Protein AF-A0A4R2QZZ0-F1 (afdb_monomer_lite)

Secondary structure (DSSP, 8-state):
--HHHHHHHHHHHHHHHHHHHHHHHHHHHHHTSGGGHHHHHHHHHHHHHHHHHHHHHHHHHHHHHHHHHTTS-TT-S-------------

Foldseek 3Di:
DCPVVLVVLVVLLVVLQVLLVVLQVVLVVQVVPPVRNVVSVVSNVSSVVSVVSNVVSVVVVVVVVVVVVVVPDPPDDDDDDPDPDDDDDD

Radius of gyration: 23.45 Å; chains: 1; bounding box: 46×38×68 Å

Structure (mmCIF, N/CA/C/O backbone):
data_AF-A0A4R2QZZ0-F1
#
_entry.id   AF-A0A4R2QZZ0-F1
#
loop_
_atom_site.group_PDB
_atom_site.id
_atom_site.type_symbol
_atom_site.label_atom_id
_atom_site.label_alt_id
_atom_site.label_comp_id
_atom_site.label_asym_id
_atom_site.label_entity_id
_atom_site.label_seq_id
_atom_site.pdbx_PDB_ins_code
_atom_site.Cartn_x
_atom_site.Cartn_y
_atom_site.Cartn_z
_atom_site.occupancy
_atom_site.B_iso_or_equiv
_atom_site.auth_seq_id
_atom_site.auth_comp_id
_atom_site.auth_asym_id
_atom_site.auth_atom_id
_atom_site.pdbx_PDB_model_num
ATOM 1 N N . MET A 1 1 ? 16.493 -2.964 -20.606 1.00 55.41 1 MET A N 1
ATOM 2 C CA . MET A 1 1 ? 16.646 -2.344 -19.269 1.00 55.41 1 MET A CA 1
ATOM 3 C C . MET A 1 1 ? 15.326 -2.261 -18.472 1.00 55.41 1 MET A C 1
ATOM 5 O O . MET A 1 1 ? 15.335 -1.709 -17.387 1.00 55.41 1 MET A O 1
ATOM 9 N N . ASN A 1 2 ? 14.207 -2.841 -18.946 1.00 69.12 2 ASN A N 1
ATOM 10 C CA . ASN A 1 2 ? 12.873 -2.645 -18.345 1.00 69.12 2 ASN A CA 1
ATOM 11 C C . ASN A 1 2 ? 12.376 -3.805 -17.446 1.00 69.12 2 ASN A C 1
ATOM 13 O O . ASN A 1 2 ? 11.354 -3.660 -16.792 1.00 69.12 2 ASN A O 1
ATOM 17 N N . GLN A 1 3 ? 13.063 -4.958 -17.395 1.00 82.75 3 GLN A N 1
ATOM 18 C CA . GLN A 1 3 ? 12.573 -6.115 -16.621 1.00 82.75 3 GLN A CA 1
ATOM 19 C C . GLN A 1 3 ? 12.711 -5.943 -15.104 1.00 82.75 3 GLN A C 1
ATOM 21 O O . GLN A 1 3 ? 11.751 -6.220 -14.395 1.00 82.75 3 GLN A O 1
ATOM 26 N N . GLN A 1 4 ? 13.855 -5.454 -14.611 1.00 89.88 4 GLN A N 1
ATOM 27 C CA . GLN A 1 4 ? 14.049 -5.229 -13.172 1.00 89.88 4 GLN A CA 1
ATOM 28 C C . GLN A 1 4 ? 13.041 -4.206 -12.635 1.00 89.88 4 GLN A C 1
ATOM 30 O O . GLN A 1 4 ? 12.357 -4.469 -11.658 1.00 89.88 4 GLN A O 1
ATOM 35 N N . LEU A 1 5 ? 12.861 -3.090 -13.348 1.00 87.81 5 LEU A N 1
ATOM 36 C CA . LEU A 1 5 ? 11.893 -2.056 -12.979 1.00 87.81 5 LEU A CA 1
ATOM 37 C C . LEU A 1 5 ? 10.453 -2.592 -12.910 1.00 87.81 5 LEU A C 1
ATOM 39 O O . LEU A 1 5 ? 9.705 -2.231 -12.008 1.00 87.81 5 LEU A O 1
ATOM 43 N N . MET A 1 6 ? 10.060 -3.470 -13.839 1.00 89.81 6 MET A N 1
ATOM 44 C CA . MET A 1 6 ? 8.739 -4.107 -13.815 1.00 89.81 6 MET A CA 1
ATOM 45 C C . MET A 1 6 ? 8.579 -5.058 -12.622 1.00 89.81 6 MET A C 1
ATOM 47 O O . MET A 1 6 ? 7.523 -5.064 -11.993 1.00 89.81 6 MET A O 1
ATOM 51 N N . GLN A 1 7 ? 9.618 -5.826 -12.278 1.00 93.06 7 GLN A N 1
ATOM 52 C CA . GLN A 1 7 ? 9.609 -6.679 -11.084 1.00 93.06 7 GLN A CA 1
ATOM 53 C C . GLN A 1 7 ? 9.501 -5.844 -9.803 1.00 93.06 7 GLN A C 1
ATOM 55 O O . GLN A 1 7 ? 8.662 -6.141 -8.952 1.00 93.06 7 GLN A O 1
ATOM 60 N N . ASP A 1 8 ? 10.267 -4.757 -9.706 1.00 93.69 8 ASP A N 1
ATOM 61 C CA . ASP A 1 8 ? 10.233 -3.847 -8.561 1.00 93.69 8 ASP A CA 1
ATOM 62 C C . ASP A 1 8 ? 8.847 -3.186 -8.426 1.00 93.69 8 ASP A C 1
ATOM 64 O O . ASP A 1 8 ? 8.279 -3.137 -7.335 1.00 93.69 8 ASP A O 1
ATOM 68 N N . LEU A 1 9 ? 8.234 -2.746 -9.535 1.00 94.06 9 LEU A N 1
ATOM 69 C CA . LEU A 1 9 ? 6.874 -2.188 -9.535 1.00 94.06 9 LEU A CA 1
ATOM 70 C C . LEU A 1 9 ? 5.822 -3.201 -9.076 1.00 94.06 9 LEU A C 1
ATOM 72 O O . LEU A 1 9 ? 4.915 -2.836 -8.323 1.00 94.06 9 LEU A O 1
ATOM 76 N N . GLN A 1 10 ? 5.935 -4.462 -9.496 1.00 94.56 10 GLN A N 1
ATOM 77 C CA . GLN A 1 10 ? 5.036 -5.527 -9.049 1.00 94.56 10 GLN A CA 1
ATOM 78 C C . GLN A 1 10 ? 5.197 -5.811 -7.552 1.00 94.56 10 GLN A C 1
ATOM 80 O O . GLN A 1 10 ? 4.194 -5.948 -6.845 1.00 94.56 10 GLN A O 1
ATOM 85 N N . GLN A 1 11 ? 6.433 -5.832 -7.047 1.00 97.31 11 GLN A N 1
ATOM 86 C CA . GLN A 1 11 ? 6.705 -5.988 -5.618 1.00 97.31 11 GLN A CA 1
ATOM 87 C C . GLN A 1 11 ? 6.132 -4.825 -4.801 1.00 97.31 11 GLN A C 1
ATOM 89 O O . GLN A 1 11 ? 5.390 -5.061 -3.846 1.00 97.31 11 GLN A O 1
ATOM 94 N N . ILE A 1 12 ? 6.389 -3.576 -5.206 1.00 96.75 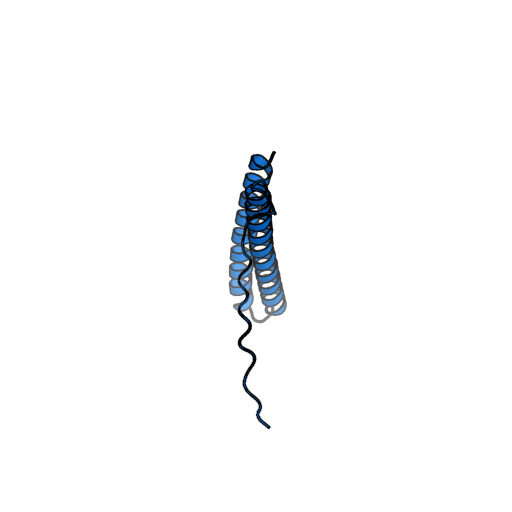12 ILE A N 1
ATOM 95 C CA . ILE A 1 12 ? 5.851 -2.380 -4.536 1.00 96.75 12 ILE A CA 1
ATOM 96 C C . ILE A 1 12 ? 4.321 -2.407 -4.541 1.00 96.75 12 ILE A C 1
ATOM 98 O O . ILE A 1 12 ? 3.692 -2.174 -3.508 1.00 96.75 12 ILE A O 1
ATOM 102 N N . ARG A 1 13 ? 3.706 -2.747 -5.680 1.00 96.94 13 ARG A N 1
ATOM 103 C CA . ARG A 1 13 ? 2.250 -2.876 -5.792 1.00 96.94 13 ARG A CA 1
ATOM 104 C C . ARG A 1 13 ? 1.705 -3.900 -4.798 1.00 96.94 13 ARG A C 1
ATOM 106 O O . ARG A 1 13 ? 0.734 -3.597 -4.106 1.00 96.94 13 ARG A O 1
ATOM 113 N N . SER A 1 14 ? 2.319 -5.081 -4.713 1.00 97.56 14 SER A N 1
ATOM 114 C CA . SER A 1 14 ? 1.913 -6.135 -3.776 1.00 97.56 14 SER A CA 1
ATOM 115 C C . SER A 1 14 ? 2.018 -5.669 -2.322 1.00 97.56 14 SER A C 1
ATOM 117 O O . SER A 1 14 ? 1.081 -5.859 -1.549 1.00 97.56 14 SER A O 1
ATOM 119 N N . ILE A 1 15 ? 3.116 -5.001 -1.956 1.00 98.00 15 ILE A N 1
ATOM 120 C CA . ILE A 1 15 ? 3.318 -4.452 -0.607 1.00 98.00 15 ILE A CA 1
ATOM 121 C C . ILE A 1 15 ? 2.245 -3.404 -0.288 1.00 98.00 15 ILE A C 1
ATOM 123 O O . ILE A 1 15 ? 1.592 -3.493 0.749 1.00 98.00 15 ILE A O 1
ATOM 127 N N . CYS A 1 16 ? 1.994 -2.451 -1.192 1.00 97.75 16 CYS A N 1
ATOM 128 C CA . CYS A 1 16 ? 0.955 -1.438 -0.995 1.00 97.75 16 CYS A CA 1
ATOM 129 C C . CYS A 1 16 ? -0.447 -2.068 -0.860 1.00 97.75 16 CYS A C 1
ATOM 131 O O . CYS A 1 16 ? -1.246 -1.615 -0.043 1.00 97.75 16 CYS A O 1
ATOM 133 N N . GLN A 1 17 ? -0.751 -3.142 -1.599 1.00 97.88 17 GLN A N 1
ATOM 134 C CA . GLN A 1 17 ? -2.015 -3.875 -1.446 1.00 97.88 17 GLN A CA 1
ATOM 135 C C . GLN A 1 17 ? -2.130 -4.571 -0.087 1.00 97.88 17 GLN A C 1
ATOM 137 O O . GLN A 1 17 ? -3.168 -4.447 0.562 1.00 97.88 17 GLN A O 1
ATOM 142 N N . GLN A 1 18 ? -1.084 -5.279 0.345 1.00 98.12 18 GLN A N 1
ATOM 143 C CA . GLN A 1 18 ? -1.061 -5.971 1.636 1.00 98.12 18 GLN A CA 1
ATOM 144 C C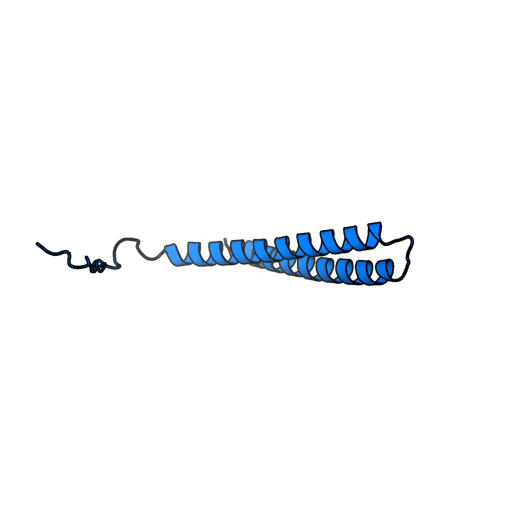 . GLN A 1 18 ? -1.203 -4.984 2.795 1.00 98.12 18 GLN A C 1
ATOM 146 O O . GLN A 1 18 ? -2.071 -5.158 3.646 1.00 98.12 18 GLN A O 1
ATOM 151 N N . LEU A 1 19 ? -0.422 -3.901 2.784 1.00 97.38 19 LEU A N 1
ATOM 152 C CA . LEU A 1 19 ? -0.527 -2.857 3.799 1.00 97.38 19 LEU A CA 1
ATOM 153 C C . LEU A 1 19 ? -1.926 -2.226 3.793 1.00 97.38 19 LEU A C 1
ATOM 155 O O . LEU A 1 19 ? -2.519 -2.072 4.850 1.00 97.38 19 LEU A O 1
ATOM 159 N N . SER A 1 20 ? -2.516 -1.940 2.624 1.00 97.81 20 SER A N 1
ATOM 160 C CA . SER A 1 20 ? -3.867 -1.357 2.554 1.00 97.81 20 SER A CA 1
ATOM 161 C C . SER A 1 20 ? -4.921 -2.248 3.220 1.00 97.81 20 SER A C 1
ATOM 163 O O . SER A 1 20 ? -5.833 -1.748 3.880 1.00 97.81 20 SER A O 1
ATOM 165 N N . GLN A 1 21 ? -4.799 -3.570 3.068 1.00 97.44 21 GLN A N 1
ATOM 166 C CA . GLN A 1 21 ? -5.690 -4.529 3.721 1.00 97.44 21 GLN A CA 1
ATOM 167 C C . GLN A 1 21 ? -5.470 -4.570 5.235 1.00 97.44 21 GLN A C 1
ATOM 169 O O . GLN A 1 21 ? -6.452 -4.531 5.976 1.00 97.44 21 GLN A O 1
ATOM 174 N N . ASN A 1 22 ? -4.212 -4.572 5.685 1.00 97.75 22 ASN A N 1
ATOM 175 C CA . ASN A 1 22 ? -3.870 -4.540 7.109 1.00 97.75 22 ASN A CA 1
ATOM 176 C C . ASN A 1 22 ? -4.435 -3.287 7.787 1.00 97.75 22 ASN A C 1
ATOM 178 O O . ASN A 1 22 ? -5.131 -3.393 8.790 1.00 97.75 22 ASN A O 1
ATOM 182 N N . GLU A 1 23 ? -4.230 -2.115 7.190 1.00 97.44 23 GLU A N 1
ATOM 183 C CA . GLU A 1 23 ? -4.754 -0.843 7.697 1.00 97.44 23 GLU A CA 1
ATOM 184 C C . GLU A 1 23 ? -6.294 -0.845 7.750 1.00 97.44 23 GLU A C 1
ATOM 186 O O . GLU A 1 23 ? -6.900 -0.391 8.718 1.00 97.44 23 GLU A O 1
ATOM 191 N N . ARG A 1 24 ? -6.979 -1.434 6.757 1.00 96.94 24 ARG A N 1
ATOM 192 C CA . ARG A 1 24 ? -8.446 -1.602 6.819 1.00 96.94 24 ARG A CA 1
ATOM 193 C C . ARG A 1 24 ? -8.879 -2.528 7.950 1.00 96.94 24 ARG A C 1
ATOM 195 O O . ARG A 1 24 ? -9.887 -2.254 8.601 1.00 96.94 24 ARG A O 1
ATOM 202 N N . GLN A 1 25 ? -8.151 -3.615 8.181 1.00 97.06 25 GLN A N 1
ATOM 203 C CA . GLN A 1 25 ? -8.447 -4.548 9.264 1.00 97.06 25 GLN A CA 1
ATOM 204 C C . GLN A 1 25 ? -8.219 -3.895 10.633 1.00 97.06 25 GLN A C 1
ATOM 206 O O . GLN A 1 25 ? -9.079 -3.991 11.511 1.00 97.06 25 GLN A O 1
ATOM 211 N N . ASN A 1 26 ? -7.119 -3.160 10.792 1.00 94.62 26 ASN A N 1
ATOM 212 C CA . ASN A 1 26 ? -6.834 -2.363 11.980 1.00 94.62 26 ASN A CA 1
ATOM 213 C C . ASN A 1 26 ? -7.929 -1.323 12.216 1.00 94.62 26 ASN A C 1
ATOM 215 O O . ASN A 1 26 ? -8.456 -1.215 13.321 1.00 94.62 26 ASN A O 1
ATOM 219 N N . ALA A 1 27 ? -8.348 -0.611 11.167 1.00 96.00 27 ALA A N 1
ATOM 220 C CA . ALA A 1 27 ? -9.429 0.358 11.258 1.00 96.00 27 ALA A CA 1
ATOM 221 C C . ALA A 1 27 ? -10.729 -0.269 11.782 1.00 96.00 27 ALA A C 1
ATOM 223 O O . ALA A 1 27 ? -11.389 0.312 12.642 1.00 96.00 27 ALA A O 1
ATOM 224 N N . GLN A 1 28 ? -11.087 -1.466 11.308 1.00 95.12 28 GLN A N 1
ATOM 225 C CA . GLN A 1 28 ? -12.258 -2.209 11.789 1.00 95.12 28 GLN A CA 1
ATOM 226 C C . GLN A 1 28 ? -12.096 -2.677 13.239 1.00 95.12 28 GLN A C 1
ATOM 228 O O . GLN A 1 28 ? -13.058 -2.648 14.007 1.00 95.12 28 GLN A O 1
ATOM 233 N N . MET A 1 29 ? -10.892 -3.094 13.632 1.00 95.75 29 MET A N 1
ATOM 234 C CA . MET A 1 29 ? -10.592 -3.479 15.011 1.00 95.75 29 MET A CA 1
ATOM 235 C C . MET A 1 29 ? -10.730 -2.281 15.958 1.00 95.75 29 MET A C 1
ATOM 237 O O . MET A 1 29 ? -11.393 -2.376 16.987 1.00 95.75 29 MET A O 1
ATOM 241 N N . PHE A 1 30 ? -10.170 -1.128 15.591 1.00 93.75 30 PHE A N 1
ATOM 242 C CA . PHE A 1 30 ? -10.247 0.084 16.403 1.00 93.75 30 PHE A CA 1
ATOM 243 C C . PHE A 1 30 ? -11.641 0.709 16.410 1.00 93.75 30 PHE A C 1
ATOM 245 O O . PHE 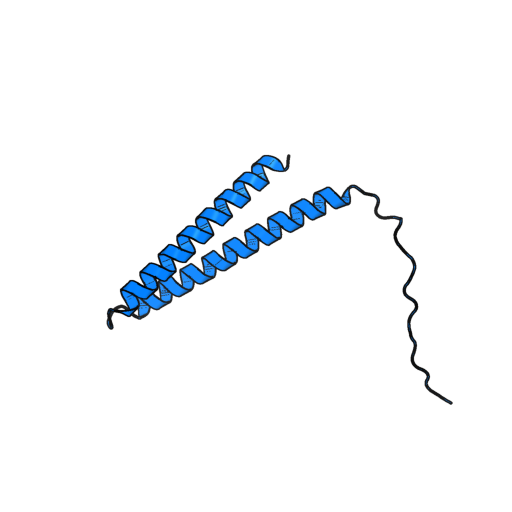A 1 30 ? -12.044 1.258 17.430 1.00 93.75 30 PHE A O 1
ATOM 252 N N . ALA A 1 31 ? -12.411 0.593 15.326 1.00 91.00 31 ALA A N 1
ATOM 253 C CA . ALA A 1 31 ? -13.780 1.106 15.267 1.00 91.00 31 ALA A CA 1
ATOM 254 C C . ALA A 1 31 ? -14.727 0.414 16.264 1.00 91.00 31 ALA A C 1
ATOM 256 O O . ALA A 1 31 ? -15.714 1.018 16.682 1.00 91.00 31 ALA A O 1
ATOM 257 N N . GLN A 1 32 ? -14.417 -0.819 16.681 1.00 92.12 32 GLN A N 1
ATOM 258 C CA . GLN A 1 32 ? -15.164 -1.527 17.727 1.00 92.12 32 GLN A CA 1
ATOM 259 C C . GLN A 1 32 ? -14.953 -0.920 19.121 1.00 92.12 32 GLN A C 1
ATOM 261 O O . GLN A 1 32 ? -15.724 -1.205 20.034 1.00 92.12 32 GLN A O 1
ATOM 266 N N . ASN A 1 33 ? -13.932 -0.074 19.295 1.00 91.25 33 ASN A N 1
ATOM 267 C CA . ASN A 1 33 ? -13.627 0.583 20.555 1.00 91.25 33 ASN A CA 1
ATOM 268 C C . ASN A 1 33 ? -13.981 2.085 20.470 1.00 91.25 33 ASN A C 1
ATOM 270 O O . ASN A 1 33 ? -13.311 2.828 19.747 1.00 91.25 33 ASN A O 1
ATOM 274 N N . PRO A 1 34 ? -14.998 2.582 21.205 1.00 80.88 34 PRO A N 1
ATOM 275 C CA . PRO A 1 34 ? -15.495 3.957 21.059 1.00 80.88 34 PRO A CA 1
ATOM 276 C C . PRO A 1 34 ? -14.425 5.038 21.280 1.00 80.88 34 PRO A C 1
ATOM 278 O O . PRO A 1 34 ? -14.446 6.073 20.620 1.00 80.88 34 PRO A O 1
ATOM 281 N N . GLY A 1 35 ? -13.455 4.786 22.166 1.00 90.81 35 GLY A N 1
ATOM 282 C CA . GLY A 1 35 ? -12.340 5.702 22.436 1.00 90.81 35 GLY A CA 1
ATOM 283 C C . GLY A 1 35 ? -11.257 5.738 21.350 1.00 90.81 35 GLY A C 1
ATOM 284 O O . GLY A 1 35 ? -10.392 6.608 21.384 1.00 90.81 35 GLY A O 1
ATOM 285 N N . MET A 1 36 ? -11.296 4.822 20.377 1.00 94.50 36 MET A N 1
ATOM 286 C CA . MET A 1 36 ? -10.261 4.651 19.349 1.00 94.50 36 MET A CA 1
ATOM 287 C C . MET A 1 36 ? -10.723 5.098 17.953 1.00 94.50 36 MET A C 1
ATOM 289 O O . MET A 1 36 ? -10.010 4.877 16.974 1.00 94.50 36 MET A O 1
ATOM 293 N N . GLN A 1 37 ? -11.875 5.773 17.832 1.00 91.94 37 GLN A N 1
ATOM 294 C CA . GLN A 1 37 ? -12.401 6.229 16.535 1.00 91.94 37 GLN A CA 1
ATOM 295 C C . GLN A 1 37 ? -11.401 7.080 15.740 1.00 91.94 37 GLN A C 1
ATOM 297 O O . GLN A 1 37 ? -11.278 6.912 14.528 1.00 91.94 37 GLN A O 1
ATOM 302 N N . ALA A 1 38 ? -10.651 7.961 16.408 1.00 92.75 38 ALA A N 1
ATOM 303 C CA . ALA A 1 38 ? -9.643 8.788 15.746 1.00 92.75 38 ALA A CA 1
ATOM 304 C C . ALA A 1 38 ? -8.517 7.948 15.118 1.00 92.75 38 ALA A C 1
ATOM 306 O O . ALA A 1 38 ? -8.010 8.292 14.052 1.00 92.75 38 ALA A O 1
ATOM 307 N N . ILE A 1 39 ? -8.142 6.832 15.750 1.00 94.19 39 ILE A N 1
ATOM 308 C CA . ILE A 1 39 ? -7.137 5.905 15.220 1.00 94.19 39 ILE A CA 1
ATOM 309 C C . ILE A 1 39 ? -7.744 5.109 14.065 1.00 94.19 39 ILE A C 1
ATOM 311 O O . ILE A 1 39 ? -7.156 5.074 12.992 1.00 94.19 39 ILE A O 1
ATOM 315 N N . ALA A 1 40 ? -8.971 4.601 14.212 1.00 95.38 40 ALA A N 1
ATOM 316 C CA . ALA A 1 40 ? -9.680 3.920 13.126 1.00 95.38 40 ALA A CA 1
ATOM 317 C C . ALA A 1 40 ? -9.793 4.774 11.846 1.00 95.38 40 ALA A C 1
ATOM 319 O O . ALA A 1 40 ? -9.685 4.264 10.729 1.00 95.38 40 ALA A O 1
ATOM 320 N N . GLN A 1 41 ? -9.994 6.088 11.988 1.00 94.81 41 GLN A N 1
ATOM 321 C CA . GLN A 1 41 ? -9.999 7.016 10.854 1.00 94.81 41 GLN A CA 1
ATOM 322 C C . GLN A 1 41 ? -8.612 7.182 10.219 1.00 94.81 41 GLN A C 1
ATOM 324 O O . GLN A 1 41 ? -8.514 7.234 8.993 1.00 94.81 41 GLN A O 1
ATOM 329 N N . ARG A 1 42 ? -7.544 7.238 11.024 1.00 95.88 42 ARG A N 1
ATOM 330 C CA . ARG A 1 42 ? -6.160 7.329 10.526 1.00 95.88 42 ARG A CA 1
ATOM 331 C C . ARG A 1 42 ? -5.754 6.084 9.746 1.00 95.88 42 ARG A C 1
ATOM 333 O O . ARG A 1 42 ? -5.222 6.230 8.651 1.00 95.88 42 ARG A O 1
ATOM 340 N N . GLU A 1 43 ? -6.078 4.900 10.253 1.00 96.31 43 GLU A N 1
ATOM 341 C CA . GLU A 1 43 ? -5.812 3.631 9.563 1.00 96.31 43 GLU A CA 1
ATOM 342 C C . GLU A 1 43 ? -6.593 3.560 8.237 1.00 96.31 43 GLU A C 1
ATOM 344 O O . GLU A 1 43 ? -6.039 3.266 7.181 1.00 96.31 43 GLU A O 1
ATOM 349 N N . ASN A 1 44 ? -7.872 3.962 8.219 1.00 95.38 44 ASN A N 1
ATOM 350 C CA . ASN A 1 44 ? -8.628 4.061 6.961 1.00 95.38 44 ASN A CA 1
ATOM 351 C C . ASN A 1 44 ? -7.991 5.041 5.963 1.00 95.38 44 ASN A C 1
ATOM 353 O O . ASN A 1 44 ? -7.960 4.785 4.757 1.00 95.38 44 ASN A O 1
ATOM 357 N N . PHE A 1 45 ? -7.483 6.174 6.445 1.00 97.25 45 PHE A N 1
ATOM 358 C CA . PHE A 1 45 ? -6.791 7.140 5.600 1.00 97.25 45 PHE A CA 1
ATOM 359 C C . PHE A 1 45 ? -5.478 6.573 5.039 1.00 97.25 45 PHE A C 1
ATOM 361 O O . PHE A 1 45 ? -5.220 6.714 3.841 1.00 97.25 45 PHE A O 1
ATOM 368 N N . ALA A 1 46 ? -4.683 5.885 5.860 1.00 96.50 46 ALA A N 1
ATOM 369 C CA . ALA A 1 46 ? -3.477 5.185 5.426 1.00 96.50 46 ALA A CA 1
ATOM 370 C C . ALA A 1 46 ? -3.802 4.114 4.372 1.00 96.50 46 ALA A C 1
ATOM 372 O O . ALA A 1 46 ? -3.185 4.091 3.303 1.00 96.50 46 ALA A O 1
ATOM 373 N N . ALA A 1 47 ? -4.851 3.316 4.591 1.0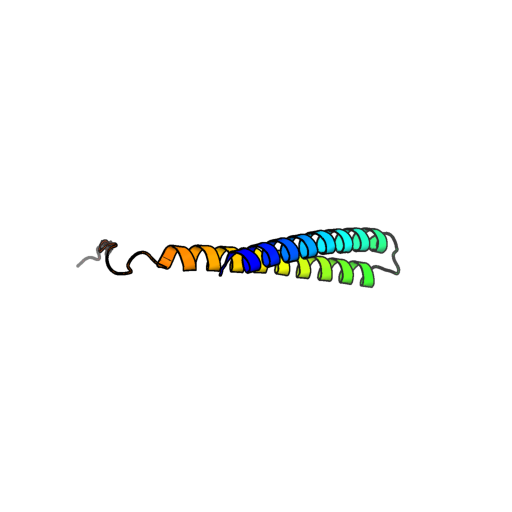0 96.62 47 ALA A N 1
ATOM 374 C CA . ALA A 1 47 ? -5.325 2.340 3.618 1.00 96.62 47 ALA A CA 1
ATOM 375 C C . ALA A 1 47 ? -5.654 2.968 2.257 1.00 96.62 47 ALA A C 1
ATOM 377 O O . ALA A 1 47 ? -5.303 2.399 1.221 1.00 96.62 47 ALA A O 1
ATOM 378 N N . ASN A 1 48 ? -6.305 4.135 2.246 1.00 97.31 48 ASN A N 1
ATOM 379 C CA . ASN A 1 48 ? -6.645 4.857 1.018 1.00 97.31 48 ASN A CA 1
ATOM 380 C C . ASN A 1 48 ? -5.400 5.415 0.312 1.00 97.31 48 ASN A C 1
ATOM 382 O O . ASN A 1 48 ? -5.291 5.323 -0.911 1.00 97.31 48 ASN A O 1
ATOM 386 N N . GLN A 1 49 ? -4.423 5.937 1.059 1.00 97.75 49 GLN A N 1
ATOM 387 C CA . GLN A 1 49 ? -3.140 6.350 0.480 1.00 97.75 49 GLN A CA 1
ATOM 388 C C . GLN A 1 49 ? -2.402 5.173 -0.171 1.00 97.75 49 GLN A C 1
ATOM 390 O O . GLN A 1 49 ? -1.857 5.306 -1.267 1.00 97.75 49 GLN A O 1
ATOM 395 N N . LEU A 1 50 ? -2.450 3.994 0.444 1.00 97.69 50 LEU A N 1
ATOM 396 C CA . LEU A 1 50 ? -1.857 2.782 -0.116 1.00 97.69 50 LEU A CA 1
ATOM 397 C C . LEU A 1 50 ? -2.584 2.313 -1.391 1.00 97.69 50 LEU A C 1
ATOM 399 O O . LEU A 1 50 ? -1.939 1.842 -2.326 1.00 97.69 50 LEU A O 1
ATOM 403 N N . GLN A 1 51 ? -3.898 2.531 -1.517 1.00 96.75 51 GLN A N 1
ATOM 404 C CA . GLN A 1 51 ? -4.606 2.306 -2.791 1.00 96.75 51 GLN A CA 1
ATOM 405 C C . GLN A 1 51 ? -4.187 3.291 -3.889 1.00 96.75 51 GLN A C 1
ATOM 407 O O . GLN A 1 51 ? -4.098 2.918 -5.066 1.00 96.75 51 GLN A O 1
ATOM 412 N N . ASN A 1 52 ? -3.863 4.531 -3.520 1.00 96.44 52 ASN A N 1
ATOM 413 C CA . ASN A 1 52 ? -3.277 5.487 -4.457 1.00 96.44 52 ASN A CA 1
ATOM 414 C C . ASN A 1 52 ? -1.884 5.033 -4.917 1.00 96.44 52 ASN A C 1
ATOM 416 O O . ASN A 1 52 ? -1.604 5.119 -6.112 1.00 96.44 52 ASN A O 1
ATOM 420 N N . CYS A 1 53 ? -1.058 4.477 -4.019 1.00 95.81 53 CYS A N 1
ATOM 421 C CA . CYS A 1 53 ? 0.220 3.847 -4.381 1.00 95.81 53 CYS A CA 1
ATOM 422 C C . CYS A 1 53 ? 0.021 2.755 -5.446 1.00 95.81 53 CYS A C 1
ATOM 424 O O . CYS A 1 53 ? 0.632 2.815 -6.511 1.00 95.81 53 CYS A O 1
ATOM 426 N N . VAL A 1 54 ? -0.908 1.819 -5.226 1.00 96.88 54 VAL A N 1
ATOM 427 C CA . VAL A 1 54 ? -1.239 0.757 -6.199 1.00 96.88 54 VAL A CA 1
ATOM 428 C C . VAL A 1 54 ? -1.625 1.340 -7.561 1.00 96.88 54 VAL A C 1
ATOM 430 O O . VAL A 1 54 ? -1.167 0.874 -8.605 1.00 96.88 54 VAL A O 1
ATOM 433 N N . SER A 1 55 ? -2.442 2.392 -7.557 1.00 96.25 55 SER A N 1
ATOM 434 C CA . SER A 1 55 ? -2.886 3.069 -8.779 1.00 96.25 55 SER A CA 1
ATOM 435 C C . SER A 1 55 ? -1.753 3.814 -9.494 1.00 96.25 55 SER A C 1
ATOM 437 O O . SER A 1 55 ? -1.782 3.952 -10.718 1.00 96.25 55 SER A O 1
ATOM 439 N N . LEU A 1 56 ? -0.757 4.317 -8.760 1.00 95.25 56 LEU A N 1
ATOM 440 C CA . LEU A 1 56 ? 0.449 4.912 -9.337 1.00 95.25 56 LEU A CA 1
ATOM 441 C C . LEU A 1 56 ? 1.347 3.842 -9.962 1.00 95.25 56 LEU A C 1
ATOM 443 O O . LEU A 1 56 ? 1.759 4.024 -11.103 1.00 95.25 56 LEU A O 1
ATOM 447 N N . CYS A 1 57 ? 1.567 2.706 -9.292 1.00 93.38 57 CYS A N 1
ATOM 448 C CA . CYS A 1 57 ? 2.328 1.587 -9.859 1.00 93.38 57 CYS A CA 1
ATOM 449 C C . CYS A 1 57 ? 1.736 1.120 -11.198 1.00 93.38 57 CYS A C 1
ATOM 451 O O . CYS A 1 57 ? 2.471 0.987 -12.171 1.00 93.38 57 CYS A O 1
ATOM 453 N N . ASN A 1 58 ? 0.407 0.970 -11.281 1.00 92.69 58 ASN A N 1
ATOM 454 C CA . ASN A 1 58 ? -0.275 0.590 -12.525 1.00 92.69 58 ASN A CA 1
ATOM 455 C C . ASN A 1 58 ? -0.101 1.635 -13.640 1.00 92.69 58 ASN A C 1
ATOM 457 O O . ASN A 1 58 ? 0.077 1.279 -14.802 1.00 92.69 58 ASN A O 1
ATOM 461 N N . ARG A 1 59 ? -0.146 2.933 -13.309 1.00 94.69 59 ARG A N 1
ATOM 462 C CA . ARG A 1 59 ? 0.077 4.008 -14.291 1.00 94.69 59 ARG A CA 1
ATOM 463 C C . ARG A 1 59 ? 1.514 4.024 -14.799 1.00 94.69 59 ARG A C 1
ATOM 465 O O . ARG A 1 59 ? 1.725 4.213 -15.992 1.00 94.69 59 ARG A O 1
ATOM 472 N N . ILE A 1 60 ? 2.492 3.800 -13.922 1.00 91.44 60 ILE A N 1
ATOM 473 C CA . ILE A 1 60 ? 3.901 3.696 -14.318 1.00 91.44 60 ILE A CA 1
ATOM 474 C C . ILE A 1 60 ? 4.096 2.474 -15.224 1.00 91.44 60 ILE A C 1
ATOM 476 O O . ILE A 1 60 ? 4.682 2.610 -16.293 1.00 91.44 60 ILE A O 1
ATOM 480 N N . GLU A 1 61 ? 3.543 1.316 -14.853 1.00 89.12 61 GLU A N 1
ATOM 481 C CA . GLU A 1 61 ? 3.580 0.094 -15.666 1.00 89.12 61 GLU A CA 1
ATOM 482 C C . GLU A 1 61 ? 3.010 0.334 -17.076 1.00 89.12 61 GLU A C 1
ATOM 484 O O . GLU A 1 61 ? 3.669 0.046 -18.075 1.00 89.12 61 GLU A O 1
ATOM 489 N N . GLN A 1 62 ? 1.831 0.955 -17.177 1.00 88.38 62 GLN A N 1
ATOM 490 C CA . GLN A 1 62 ? 1.217 1.304 -18.463 1.00 88.38 62 GLN A CA 1
ATOM 491 C C . GLN A 1 62 ? 2.075 2.270 -19.286 1.00 88.38 62 GLN A C 1
ATOM 493 O O . GLN A 1 62 ? 2.254 2.050 -20.484 1.00 88.38 62 GLN A O 1
ATOM 498 N N . SER A 1 63 ? 2.639 3.307 -18.662 1.00 89.12 63 SER A N 1
ATOM 499 C CA . SER A 1 63 ? 3.526 4.258 -19.340 1.00 89.12 63 SER A CA 1
ATOM 500 C C . SER A 1 63 ? 4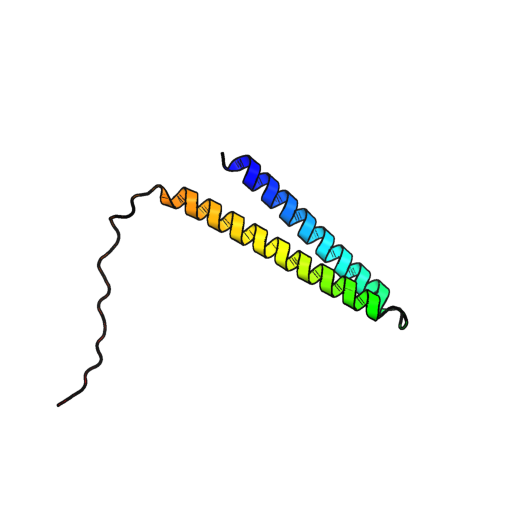.789 3.581 -19.876 1.00 89.12 63 SER A C 1
ATOM 502 O O . SER A 1 63 ? 5.220 3.876 -20.991 1.00 89.12 63 SER A O 1
ATOM 504 N N . LEU A 1 64 ? 5.369 2.633 -19.133 1.00 85.75 64 LEU A N 1
ATOM 505 C CA . LEU A 1 64 ? 6.538 1.869 -19.579 1.00 85.75 64 LEU A CA 1
ATOM 506 C C . LEU A 1 64 ? 6.192 0.954 -20.759 1.00 85.75 64 LEU A C 1
ATOM 508 O O . LEU A 1 64 ? 6.946 0.897 -21.732 1.00 85.75 64 LEU A O 1
ATOM 512 N N . LEU A 1 65 ? 5.041 0.281 -20.715 1.00 82.19 65 LEU A N 1
ATOM 513 C CA . LEU A 1 65 ? 4.556 -0.548 -21.822 1.00 82.19 65 LEU A CA 1
ATOM 514 C C . LEU A 1 65 ? 4.287 0.291 -23.084 1.00 82.19 65 LEU A C 1
ATOM 516 O O . LEU A 1 65 ? 4.704 -0.103 -24.172 1.00 82.19 65 LEU A O 1
ATOM 520 N N . GLN A 1 66 ? 3.679 1.473 -22.943 1.00 77.56 66 GLN A N 1
ATOM 521 C CA . GLN A 1 66 ? 3.446 2.406 -24.056 1.00 77.56 66 GLN A CA 1
ATOM 522 C C . GLN A 1 66 ? 4.751 2.980 -24.622 1.00 77.56 66 GLN A C 1
ATOM 524 O O . GLN A 1 66 ? 4.903 3.075 -25.837 1.00 77.56 66 GLN A O 1
ATOM 529 N N . THR A 1 67 ? 5.728 3.293 -23.766 1.00 64.88 67 THR A N 1
ATOM 530 C CA . THR A 1 67 ? 7.045 3.787 -24.204 1.00 64.88 67 THR A CA 1
ATOM 531 C C . THR A 1 67 ? 7.789 2.736 -25.035 1.00 64.88 67 THR A C 1
ATOM 533 O O . THR A 1 67 ? 8.410 3.077 -26.038 1.00 64.88 67 THR A O 1
ATOM 536 N N . ASN A 1 68 ? 7.681 1.447 -24.691 1.00 56.47 68 ASN A N 1
ATOM 537 C CA . ASN A 1 68 ? 8.261 0.377 -25.514 1.00 56.47 68 ASN A CA 1
ATOM 538 C C . ASN A 1 68 ? 7.491 0.152 -26.834 1.00 56.47 68 ASN A C 1
ATOM 540 O O . ASN A 1 68 ? 8.088 -0.296 -27.810 1.00 56.47 68 ASN A O 1
ATOM 544 N N . ALA A 1 69 ? 6.194 0.476 -26.894 1.00 49.97 69 ALA A N 1
ATOM 545 C CA . ALA A 1 69 ? 5.399 0.409 -28.126 1.00 49.97 69 ALA A CA 1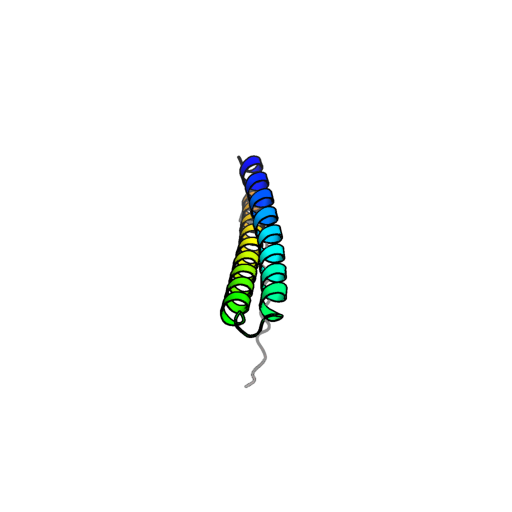
ATOM 546 C C . ALA A 1 69 ? 5.672 1.589 -29.084 1.00 49.97 69 ALA A C 1
ATOM 548 O O . ALA A 1 69 ? 5.508 1.454 -30.295 1.00 49.97 69 ALA A O 1
ATOM 549 N N . ALA A 1 70 ? 6.162 2.721 -28.570 1.00 48.56 70 ALA A N 1
ATOM 550 C CA . ALA A 1 70 ? 6.488 3.915 -29.354 1.00 48.56 70 ALA A CA 1
ATOM 551 C C . ALA A 1 70 ? 7.790 3.809 -30.186 1.00 48.56 70 ALA A C 1
ATOM 553 O O . ALA A 1 70 ? 8.197 4.784 -30.811 1.00 48.56 70 ALA A O 1
ATOM 554 N N . SER A 1 71 ? 8.428 2.631 -30.259 1.00 45.84 71 SER A N 1
ATOM 555 C CA . SER A 1 71 ? 9.490 2.353 -31.246 1.00 45.84 71 SER A CA 1
ATOM 556 C C . SER A 1 71 ? 8.964 1.958 -32.638 1.00 45.84 71 SER A C 1
ATOM 558 O O . SER A 1 71 ? 9.756 1.604 -33.507 1.00 45.84 71 SER A O 1
ATOM 560 N N . TYR A 1 72 ? 7.655 2.067 -32.898 1.00 43.00 72 TYR A N 1
ATOM 561 C CA . TYR A 1 72 ? 7.100 2.027 -34.255 1.00 43.00 72 TYR A CA 1
ATOM 562 C C . TYR A 1 72 ? 6.657 3.425 -34.717 1.00 43.00 72 TYR A C 1
ATOM 564 O O . TYR A 1 72 ? 5.569 3.899 -34.418 1.00 43.00 72 TYR A O 1
ATOM 572 N N . ASN A 1 73 ? 7.576 4.060 -35.450 1.00 42.38 73 ASN A N 1
ATOM 573 C CA . ASN A 1 73 ? 7.420 5.068 -36.504 1.00 42.38 73 ASN A CA 1
ATOM 574 C C . ASN A 1 73 ? 6.271 6.114 -36.372 1.00 42.38 73 ASN A C 1
ATOM 576 O O . ASN A 1 73 ? 5.139 5.839 -36.776 1.00 42.38 73 ASN A O 1
ATOM 580 N N . PRO A 1 74 ? 6.546 7.366 -35.947 1.00 44.22 74 PRO A N 1
ATOM 581 C CA . PRO A 1 74 ? 5.523 8.396 -35.720 1.00 44.22 74 PRO A CA 1
ATOM 582 C C . PRO A 1 74 ? 4.998 9.096 -36.996 1.00 44.22 74 PRO A C 1
ATOM 584 O O . PRO A 1 74 ? 4.555 10.238 -36.921 1.00 44.22 74 PRO A O 1
ATOM 587 N N . LEU A 1 75 ? 5.028 8.462 -38.177 1.00 45.41 75 LEU A N 1
ATOM 588 C CA . LEU A 1 75 ? 4.706 9.150 -39.444 1.00 45.41 75 LEU A CA 1
ATOM 589 C C . LEU A 1 75 ? 3.726 8.445 -40.386 1.00 45.41 75 LEU A C 1
ATOM 591 O O . LEU A 1 75 ? 3.648 8.783 -41.564 1.00 45.41 75 LEU A O 1
ATOM 595 N N . SER A 1 76 ? 2.940 7.487 -39.899 1.00 47.56 76 SER A N 1
ATOM 596 C CA . SER A 1 76 ? 1.909 6.870 -40.743 1.00 47.56 76 SER A CA 1
ATOM 597 C C . SER A 1 76 ? 0.714 6.373 -39.941 1.00 47.56 76 SER A C 1
ATOM 599 O O . SER A 1 76 ? 0.489 5.178 -39.800 1.00 47.56 76 SER A O 1
ATOM 601 N N . SER A 1 77 ? -0.101 7.294 -39.428 1.00 39.34 77 SER A N 1
ATOM 602 C CA . SER A 1 77 ? -1.529 7.002 -39.280 1.00 39.34 77 SER A CA 1
ATOM 603 C C . SER A 1 77 ? -2.384 8.265 -39.278 1.00 39.34 77 SER A C 1
ATOM 605 O O . SER A 1 77 ? -2.594 8.889 -38.248 1.00 39.34 77 SER A O 1
ATOM 607 N N . PHE A 1 78 ? -2.854 8.576 -40.491 1.00 43.31 78 PHE A N 1
ATOM 608 C CA . PHE A 1 78 ? -4.198 9.056 -40.832 1.00 43.31 78 PHE A CA 1
ATOM 609 C C . PHE A 1 78 ? -4.653 10.365 -40.154 1.00 43.31 78 PHE A C 1
ATOM 611 O O . PHE A 1 78 ? -5.006 10.400 -38.987 1.00 43.31 78 PHE A O 1
ATOM 618 N N . ASN A 1 79 ? -4.723 11.509 -40.840 1.00 49.25 79 ASN A N 1
ATOM 619 C CA . ASN A 1 79 ? -5.347 11.698 -42.155 1.00 49.25 79 ASN A CA 1
ATOM 620 C C . ASN A 1 79 ? -6.721 11.008 -42.238 1.00 49.25 79 ASN A C 1
ATOM 622 O O . ASN A 1 79 ? -6.937 10.183 -43.115 1.00 49.25 79 ASN A O 1
ATOM 626 N N . ASN A 1 80 ? -7.608 11.276 -41.270 1.00 48.81 80 ASN A N 1
ATOM 627 C CA . ASN A 1 80 ? -9.061 11.184 -41.448 1.00 48.81 80 ASN A CA 1
ATOM 628 C C . ASN A 1 80 ? -9.808 11.848 -40.273 1.00 48.81 80 ASN A C 1
ATOM 630 O O . ASN A 1 80 ? -10.321 11.172 -39.386 1.00 48.81 80 ASN A O 1
ATOM 634 N N . VAL A 1 81 ? -9.874 13.181 -40.249 1.00 43.84 81 VAL A N 1
ATOM 635 C CA . VAL A 1 81 ? -10.919 13.868 -39.475 1.00 43.84 81 VAL A CA 1
ATOM 636 C C . VAL A 1 81 ? -11.790 14.620 -40.468 1.00 43.84 81 VAL A C 1
ATOM 638 O O . VAL A 1 81 ? -11.587 15.795 -40.758 1.00 43.84 81 VAL A O 1
ATOM 641 N N . ASN A 1 82 ? -12.735 13.880 -41.044 1.00 47.84 82 ASN A N 1
ATOM 642 C CA . ASN A 1 82 ? -13.927 14.437 -41.660 1.00 47.84 82 ASN A CA 1
ATOM 643 C C . ASN A 1 82 ? -14.708 15.187 -40.565 1.00 47.84 82 ASN A C 1
ATOM 645 O O . ASN A 1 82 ? -15.273 14.565 -39.666 1.00 47.84 82 ASN A O 1
ATOM 649 N N . LEU A 1 83 ? -14.661 16.518 -40.590 1.00 43.69 83 LEU A N 1
ATOM 650 C CA . LEU A 1 83 ? -15.398 17.383 -39.670 1.00 43.69 83 LEU A CA 1
ATOM 651 C C . LEU A 1 83 ? -16.859 17.488 -40.143 1.00 43.69 83 LEU A C 1
ATOM 653 O O . LEU A 1 83 ? -17.089 18.009 -41.236 1.00 43.69 83 LEU A O 1
ATOM 657 N N . PRO A 1 84 ? -17.865 17.072 -39.350 1.00 41.38 84 PRO A N 1
ATOM 658 C CA . PRO A 1 84 ? -19.248 17.421 -39.633 1.00 41.38 84 PRO A CA 1
ATOM 659 C C . PRO A 1 84 ? -19.471 18.882 -39.223 1.00 41.38 84 PRO A C 1
ATOM 661 O O . PRO A 1 84 ? -19.811 19.176 -38.078 1.00 41.38 84 PRO A O 1
ATOM 664 N N . PHE A 1 85 ? -19.266 19.821 -40.148 1.00 45.72 85 PHE A N 1
ATOM 665 C CA . PHE A 1 85 ? -19.772 21.177 -39.959 1.00 45.72 85 PHE A CA 1
ATOM 666 C C . PHE A 1 85 ? -21.273 21.184 -40.233 1.00 45.72 85 PHE A C 1
ATOM 668 O O . PHE A 1 85 ? -21.733 21.034 -41.365 1.00 45.72 85 PHE A O 1
ATOM 675 N N . SER A 1 86 ? -22.027 21.324 -39.149 1.00 46.78 86 SER A N 1
ATOM 676 C CA . SER A 1 86 ? -23.457 21.577 -39.145 1.00 46.78 86 SER A CA 1
ATOM 677 C C . SER A 1 86 ? -23.812 22.767 -40.035 1.00 46.78 86 SER A C 1
ATOM 679 O O . SER A 1 86 ? -23.255 23.857 -39.929 1.00 46.78 86 SER A O 1
ATOM 681 N N . ASN A 1 87 ? -24.790 22.515 -40.891 1.00 46.75 87 ASN A N 1
ATOM 682 C CA . ASN A 1 87 ? -25.494 23.445 -41.751 1.00 46.75 87 ASN A CA 1
ATOM 683 C C . ASN A 1 87 ? -26.183 24.567 -40.937 1.00 46.75 87 ASN A C 1
ATOM 685 O O . ASN A 1 87 ? -27.122 24.299 -40.193 1.00 46.75 87 ASN A O 1
ATOM 689 N N . PHE A 1 88 ? -25.743 25.811 -41.116 1.00 42.31 88 PHE A N 1
ATOM 690 C CA . PHE A 1 88 ? -26.541 27.040 -41.007 1.00 42.31 88 PHE A CA 1
ATOM 691 C C . PHE A 1 88 ? -26.119 27.865 -42.238 1.00 42.31 88 PHE A C 1
ATOM 693 O O . PHE A 1 88 ? -24.941 28.154 -42.385 1.00 42.31 88 PHE A O 1
ATOM 700 N N . GLY A 1 89 ? -26.941 28.207 -43.224 1.00 50.09 89 GLY A N 1
ATOM 701 C CA . GLY A 1 89 ? -28.387 28.352 -43.232 1.00 50.09 89 GLY A CA 1
ATOM 702 C C . GLY A 1 89 ? -28.725 29.826 -43.443 1.00 50.09 89 GLY A C 1
ATOM 703 O O . GLY A 1 89 ? -29.149 30.465 -42.489 1.00 50.09 89 GLY A O 1
ATOM 704 N N . ARG A 1 90 ? -28.587 30.277 -44.703 1.00 44.88 90 ARG A N 1
ATOM 705 C CA . ARG A 1 90 ? -28.893 31.608 -45.278 1.00 44.88 90 ARG A CA 1
ATOM 706 C C . ARG A 1 90 ? -27.861 32.718 -45.111 1.00 44.88 90 ARG A C 1
ATOM 708 O O . ARG A 1 90 ? -27.466 33.016 -43.969 1.00 44.88 90 ARG A O 1
#

Sequence (90 aa):
MNQQLMQDLQQIRSICQQLSQNERQNAQMFAQNPGMQAIAQRENFAANQLQNCVSLCNRIEQSLLQTNAASYNPLSSFNNVNLPFSNFGR

pLDDT: mean 80.58, std 21.44, range [39.34, 98.12]